Protein AF-A0A3R6W9J3-F1 (afdb_monomer_lite)

Organism: Aphanomyces astaci (NCBI:txid112090)

Foldseek 3Di:
DDPPPPLALVVLLVLLVLLVVLVVPDPPPPVSVVSNVVSVVSNVVVLVPDLVSLVVNLVPDPDPSSVVVSVVSNVVVVVD

Structure (mmCIF, N/CA/C/O backbone):
data_AF-A0A3R6W9J3-F1
#
_entry.id   AF-A0A3R6W9J3-F1
#
loop_
_atom_site.group_PDB
_atom_site.id
_atom_site.type_symbol
_atom_site.label_atom_id
_atom_site.label_alt_id
_atom_site.label_comp_id
_atom_site.label_asym_id
_atom_site.label_entity_id
_atom_site.label_seq_id
_atom_site.pdbx_PDB_ins_code
_atom_site.Cartn_x
_atom_site.Cartn_y
_atom_site.Cartn_z
_atom_site.occupancy
_atom_site.B_iso_or_equiv
_atom_site.auth_seq_id
_atom_site.auth_comp_id
_atom_site.auth_asym_id
_atom_site.auth_atom_id
_atom_site.pdbx_PDB_model_num
ATOM 1 N N . MET A 1 1 ? -5.451 28.832 3.203 1.00 31.88 1 MET A N 1
ATOM 2 C CA . MET A 1 1 ? -6.155 27.568 3.499 1.00 31.88 1 MET A CA 1
ATOM 3 C C . MET A 1 1 ? -5.595 26.520 2.555 1.00 31.88 1 MET A C 1
ATOM 5 O O . MET A 1 1 ? -5.936 26.547 1.382 1.00 31.88 1 MET A O 1
ATOM 9 N N . ALA A 1 2 ? -4.638 25.712 3.014 1.00 36.94 2 ALA A N 1
ATOM 10 C CA . ALA A 1 2 ? -4.096 24.623 2.206 1.00 36.94 2 ALA A CA 1
ATOM 11 C C . ALA A 1 2 ? -5.146 23.509 2.173 1.00 36.94 2 ALA A C 1
ATOM 13 O O . ALA A 1 2 ? -5.598 23.074 3.232 1.00 36.94 2 ALA A O 1
ATOM 14 N N . ALA A 1 3 ? -5.588 23.119 0.978 1.00 40.03 3 ALA A N 1
ATOM 15 C CA . ALA A 1 3 ? -6.450 21.962 0.806 1.00 40.03 3 ALA A CA 1
ATOM 16 C C . ALA A 1 3 ? -5.733 20.758 1.427 1.00 40.03 3 ALA A C 1
ATOM 18 O O . ALA A 1 3 ? -4.639 20.403 0.994 1.00 40.03 3 ALA A O 1
ATOM 19 N N . GLN A 1 4 ? -6.312 20.172 2.474 1.00 47.62 4 GLN A N 1
ATOM 20 C CA . GLN A 1 4 ? -5.891 18.858 2.937 1.00 47.62 4 GLN A CA 1
ATOM 21 C C . GLN A 1 4 ? -6.139 17.921 1.757 1.00 47.62 4 GLN A C 1
ATOM 23 O O . GLN A 1 4 ? -7.292 17.685 1.400 1.00 47.62 4 GLN A O 1
ATOM 28 N N . GLN A 1 5 ? -5.073 17.483 1.086 1.00 55.16 5 GLN A N 1
ATOM 29 C CA . GLN A 1 5 ? -5.164 16.451 0.063 1.00 55.16 5 GLN A CA 1
ATOM 30 C C . GLN A 1 5 ? -5.744 15.226 0.758 1.00 55.16 5 GLN A C 1
ATOM 32 O O . GLN A 1 5 ? -5.084 14.572 1.562 1.00 55.16 5 GLN A O 1
ATOM 37 N N . GLN A 1 6 ? -7.035 15.008 0.540 1.00 68.94 6 GLN A N 1
ATOM 38 C CA . GLN A 1 6 ? -7.764 13.922 1.154 1.00 68.94 6 GLN A CA 1
ATOM 39 C C . GLN A 1 6 ? -7.236 12.654 0.495 1.00 68.94 6 GLN A C 1
ATOM 41 O O . GLN A 1 6 ? -7.525 12.395 -0.673 1.00 68.94 6 GLN A O 1
ATOM 46 N N . VAL A 1 7 ? -6.373 11.932 1.208 1.00 79.19 7 VAL A N 1
ATOM 47 C CA . VAL A 1 7 ? -5.844 10.656 0.734 1.00 79.19 7 VAL A CA 1
ATOM 48 C C . VAL A 1 7 ? -7.041 9.752 0.472 1.00 79.19 7 VAL A C 1
ATOM 50 O O . VAL A 1 7 ? -7.830 9.493 1.383 1.00 79.19 7 VAL A O 1
ATOM 53 N N . ASN A 1 8 ? -7.212 9.324 -0.778 1.00 87.69 8 ASN A N 1
ATOM 54 C CA . ASN A 1 8 ? -8.288 8.419 -1.159 1.00 87.69 8 ASN A CA 1
ATOM 55 C C . ASN A 1 8 ? -7.704 7.044 -1.498 1.00 87.69 8 ASN A C 1
ATOM 57 O O . ASN A 1 8 ? -6.536 6.912 -1.860 1.00 87.69 8 ASN A O 1
ATOM 61 N N . VAL A 1 9 ? -8.542 6.017 -1.384 1.00 89.38 9 VAL A N 1
ATOM 62 C CA . VAL A 1 9 ? -8.128 4.617 -1.544 1.00 89.38 9 VAL A CA 1
ATOM 63 C C . VAL A 1 9 ? -7.713 4.281 -2.981 1.00 89.38 9 VAL A C 1
ATOM 65 O O . VAL A 1 9 ? -6.782 3.512 -3.173 1.00 89.38 9 VAL A O 1
ATOM 68 N N . THR A 1 10 ? -8.341 4.881 -3.991 1.00 91.69 10 THR A N 1
ATOM 69 C CA . THR A 1 10 ? -8.008 4.666 -5.410 1.00 91.69 10 THR A CA 1
ATOM 70 C C . THR A 1 10 ? -6.640 5.238 -5.784 1.00 91.69 10 THR A C 1
ATOM 72 O O . THR A 1 10 ? -5.870 4.605 -6.502 1.00 91.69 10 THR A O 1
ATOM 75 N N . ASP A 1 11 ? -6.318 6.435 -5.303 1.00 92.56 11 ASP A N 1
ATOM 76 C CA . ASP A 1 11 ? -5.020 7.064 -5.544 1.00 92.56 11 ASP A CA 1
ATOM 77 C C . ASP A 1 11 ? -3.925 6.385 -4.715 1.00 92.56 11 ASP A C 1
ATOM 79 O O . ASP A 1 11 ? -2.802 6.233 -5.195 1.00 92.56 11 ASP A O 1
ATOM 83 N N . LEU A 1 12 ? -4.267 5.878 -3.525 1.00 93.94 12 LEU A N 1
ATOM 84 C C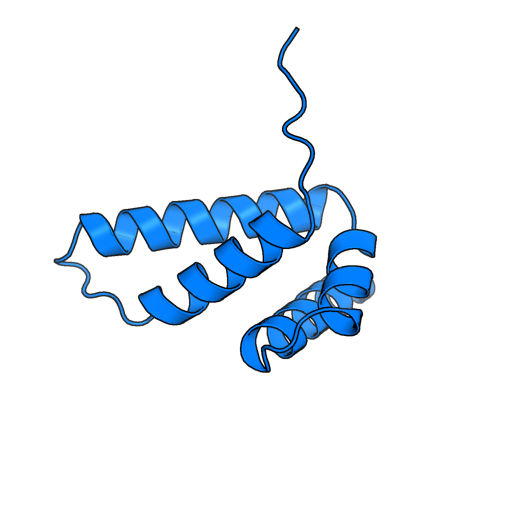A . LEU A 1 12 ? -3.372 5.038 -2.734 1.00 93.94 12 LEU A CA 1
ATOM 85 C C . LEU A 1 12 ? -3.068 3.708 -3.435 1.00 93.94 12 LEU A C 1
ATOM 87 O O . LEU A 1 12 ? -1.907 3.326 -3.505 1.00 93.94 12 LEU A O 1
ATOM 91 N N . GLU A 1 13 ? -4.070 3.033 -4.003 1.00 95.69 13 GLU A N 1
ATOM 92 C CA . GLU A 1 13 ? -3.865 1.810 -4.790 1.00 95.69 13 GLU A CA 1
ATOM 93 C C . GLU A 1 13 ? -2.875 2.045 -5.935 1.00 95.69 13 GLU A C 1
ATOM 95 O O . GLU A 1 13 ? -1.914 1.293 -6.098 1.00 95.69 13 GLU A O 1
ATOM 100 N N . ARG A 1 14 ? -3.058 3.137 -6.687 1.00 94.69 14 ARG A N 1
ATOM 101 C CA . ARG A 1 14 ? -2.144 3.525 -7.770 1.00 94.69 14 ARG A CA 1
ATOM 102 C C . ARG A 1 14 ? -0.740 3.820 -7.267 1.00 94.69 14 ARG A C 1
ATOM 104 O O . ARG A 1 14 ? 0.221 3.391 -7.897 1.00 94.69 14 ARG A O 1
ATOM 111 N N . ALA A 1 15 ? -0.619 4.538 -6.153 1.00 94.62 15 ALA A N 1
ATOM 112 C CA . ALA A 1 15 ? 0.675 4.829 -5.555 1.00 94.62 15 ALA A CA 1
ATOM 113 C C . ALA A 1 15 ? 1.400 3.532 -5.174 1.00 94.62 15 ALA A C 1
ATOM 115 O O . ALA A 1 15 ? 2.556 3.346 -5.538 1.00 94.62 15 ALA A O 1
ATOM 116 N N . VAL A 1 16 ? 0.711 2.582 -4.542 1.00 94.81 16 VAL A N 1
ATOM 117 C CA . VAL A 1 16 ? 1.310 1.283 -4.215 1.00 94.81 16 VAL A CA 1
ATOM 118 C C . VAL A 1 16 ? 1.742 0.549 -5.486 1.00 94.81 16 VAL A C 1
ATOM 120 O O . VAL A 1 16 ? 2.885 0.106 -5.573 1.00 94.81 16 VAL A O 1
ATOM 123 N N . LEU A 1 17 ? 0.890 0.485 -6.512 1.00 95.19 17 LEU A N 1
ATOM 124 C CA . LEU A 1 17 ? 1.239 -0.156 -7.784 1.00 95.19 17 LEU A CA 1
ATOM 125 C C . LEU A 1 17 ? 2.465 0.475 -8.448 1.00 95.19 17 LEU A C 1
ATOM 127 O O . LEU A 1 17 ? 3.338 -0.250 -8.918 1.00 95.19 17 LEU A O 1
ATOM 131 N N . TYR A 1 18 ? 2.574 1.803 -8.455 1.00 94.31 18 TYR A N 1
ATOM 132 C CA . TYR A 1 18 ? 3.741 2.490 -9.004 1.00 94.31 18 TYR A CA 1
ATOM 133 C C . TYR A 1 18 ? 4.996 2.265 -8.167 1.00 94.31 18 TYR A C 1
ATOM 135 O O . TYR A 1 18 ? 6.054 1.996 -8.734 1.00 94.31 18 TYR A O 1
ATOM 143 N N . ALA A 1 19 ? 4.894 2.282 -6.839 1.00 92.88 19 ALA A N 1
ATOM 144 C CA . ALA A 1 19 ? 6.025 1.959 -5.976 1.00 92.88 19 ALA A CA 1
ATOM 145 C C . ALA A 1 19 ? 6.565 0.546 -6.272 1.00 92.88 19 ALA A C 1
ATOM 147 O O . ALA A 1 19 ? 7.777 0.362 -6.375 1.00 92.88 19 ALA A O 1
ATOM 148 N N . PHE A 1 20 ? 5.682 -0.434 -6.505 1.00 91.50 20 PHE A N 1
ATOM 149 C CA . PHE A 1 20 ? 6.071 -1.790 -6.908 1.00 91.50 20 PHE A CA 1
ATOM 150 C C . PHE A 1 20 ? 6.622 -1.858 -8.337 1.00 91.50 20 PHE A C 1
ATOM 152 O O . PHE A 1 20 ? 7.683 -2.441 -8.559 1.00 91.50 20 PHE A O 1
ATOM 159 N N . GLN A 1 21 ? 5.935 -1.254 -9.308 1.00 91.81 21 GLN A N 1
ATOM 160 C CA . GLN A 1 21 ? 6.320 -1.280 -10.722 1.00 91.81 21 GLN A CA 1
ATOM 161 C C . GLN A 1 21 ? 7.702 -0.660 -10.948 1.00 91.81 21 GLN A C 1
ATOM 163 O O . GLN A 1 21 ? 8.512 -1.195 -11.707 1.00 91.81 21 GLN A O 1
ATOM 168 N N . TYR A 1 22 ? 7.982 0.449 -10.266 1.00 90.38 22 TYR A N 1
ATOM 169 C CA . TYR A 1 22 ? 9.235 1.184 -10.384 1.00 90.38 22 TYR A CA 1
ATOM 170 C C . TYR A 1 22 ? 10.251 0.816 -9.295 1.00 90.38 22 TYR A C 1
ATOM 172 O O . TYR A 1 22 ? 11.337 1.392 -9.264 1.00 90.38 22 TYR A O 1
ATOM 180 N N . ALA A 1 23 ? 9.981 -0.186 -8.448 1.00 85.94 23 ALA A N 1
ATOM 181 C CA . ALA A 1 23 ? 10.928 -0.643 -7.426 1.00 85.94 23 ALA A CA 1
ATOM 182 C C . ALA A 1 23 ? 12.294 -1.024 -8.026 1.00 85.94 23 ALA A C 1
ATOM 184 O O . ALA A 1 23 ? 13.332 -0.754 -7.419 1.00 85.94 23 ALA A O 1
ATOM 185 N N . GLY A 1 24 ? 12.280 -1.605 -9.232 1.00 84.25 24 GLY A N 1
ATOM 186 C CA . GLY A 1 24 ? 13.462 -1.975 -10.014 1.00 84.25 24 GLY A CA 1
ATOM 187 C C . GLY A 1 24 ? 13.916 -0.932 -11.040 1.00 84.25 24 GLY A C 1
ATOM 188 O O . GLY A 1 24 ? 14.731 -1.263 -11.902 1.00 84.25 24 GLY A O 1
ATOM 189 N N . ALA A 1 25 ? 13.388 0.297 -11.000 1.00 83.56 25 ALA A N 1
ATOM 190 C CA . ALA A 1 25 ? 13.789 1.357 -11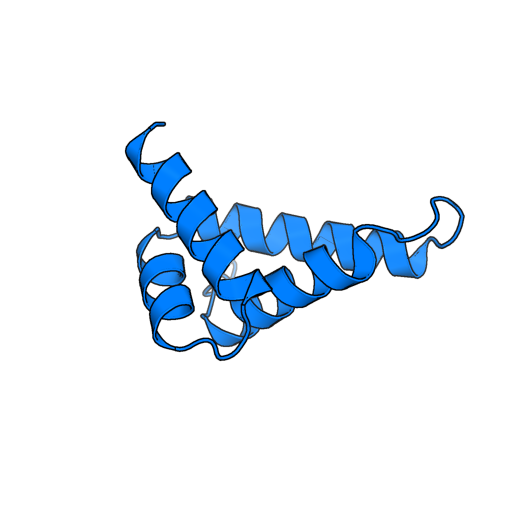.917 1.00 83.56 25 ALA A CA 1
ATOM 191 C C . ALA A 1 25 ? 15.3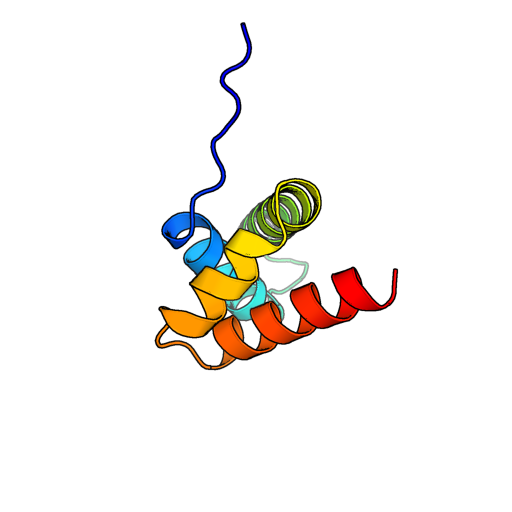00 1.614 -11.834 1.00 83.56 25 ALA A C 1
ATOM 193 O O . ALA A 1 25 ? 15.885 1.682 -10.750 1.00 83.56 25 ALA A O 1
ATOM 194 N N . SER A 1 26 ? 15.937 1.779 -12.995 1.00 84.88 26 SER A N 1
ATOM 195 C CA . SER A 1 26 ? 17.361 2.101 -13.056 1.00 84.88 26 SER A CA 1
ATOM 196 C C . SER A 1 26 ? 17.629 3.461 -12.414 1.00 84.88 26 SER A C 1
ATOM 198 O O . SER A 1 26 ? 16.842 4.393 -12.563 1.00 84.88 26 SER A O 1
ATOM 2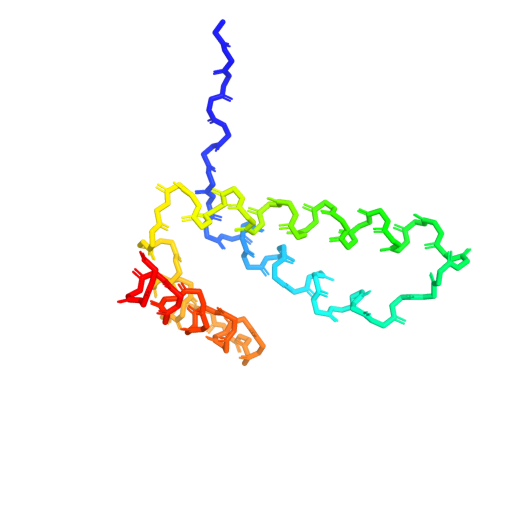00 N N . LEU A 1 27 ? 18.774 3.605 -11.745 1.00 80.31 27 LEU A N 1
ATOM 201 C CA . LEU A 1 27 ? 19.218 4.888 -11.185 1.00 80.31 27 LEU A CA 1
ATOM 202 C C . LEU A 1 27 ? 19.469 5.950 -12.269 1.00 80.31 27 LEU A C 1
ATOM 204 O O . LEU A 1 27 ? 19.489 7.139 -11.974 1.00 80.31 27 LEU A O 1
ATOM 208 N N . ASN A 1 28 ? 19.643 5.522 -13.521 1.00 86.00 28 ASN A N 1
ATOM 209 C CA . ASN A 1 28 ? 19.869 6.413 -14.658 1.00 86.00 28 ASN A CA 1
ATOM 210 C C . ASN A 1 28 ? 18.564 6.867 -15.334 1.00 86.00 28 ASN A C 1
ATOM 212 O O . ASN A 1 28 ? 18.611 7.701 -16.236 1.00 86.00 28 ASN A O 1
ATOM 216 N N . ASP A 1 29 ? 17.417 6.319 -14.926 1.00 88.75 29 ASP A N 1
ATOM 217 C CA . ASP A 1 29 ? 16.103 6.715 -15.425 1.00 88.75 29 ASP A CA 1
ATOM 218 C C . ASP A 1 29 ? 15.446 7.685 -14.437 1.00 88.75 29 ASP A C 1
ATOM 220 O O . ASP A 1 29 ? 14.709 7.295 -13.529 1.00 88.75 29 ASP A O 1
ATOM 224 N N . ALA A 1 30 ? 15.762 8.969 -14.606 1.00 88.38 30 ALA A N 1
ATOM 225 C CA . ALA A 1 30 ? 15.299 10.034 -13.721 1.00 88.38 30 ALA A CA 1
ATOM 226 C C . ALA A 1 30 ? 13.766 10.162 -13.676 1.00 88.38 30 ALA A C 1
ATOM 228 O O . ALA A 1 30 ? 13.224 10.594 -12.661 1.00 88.38 30 ALA A O 1
ATOM 229 N N . GLU A 1 31 ? 13.062 9.788 -14.748 1.00 89.88 31 GLU A N 1
ATOM 230 C CA . GLU A 1 31 ? 11.600 9.846 -14.794 1.00 89.88 31 GLU A CA 1
ATOM 231 C C . GLU A 1 31 ? 10.994 8.731 -13.938 1.00 89.88 31 GLU A C 1
ATOM 233 O O . GLU A 1 31 ? 10.186 9.001 -13.049 1.00 89.88 31 GLU A O 1
ATOM 238 N N . SER A 1 32 ? 11.465 7.497 -14.119 1.00 87.88 32 SER A N 1
ATOM 239 C CA . SER A 1 32 ? 11.025 6.355 -13.314 1.00 87.88 32 SER A CA 1
ATOM 240 C C . SER A 1 32 ? 11.367 6.505 -11.825 1.00 87.88 32 SER A C 1
ATOM 242 O O . SER A 1 32 ? 10.557 6.145 -10.971 1.00 87.88 32 SER A O 1
ATOM 244 N N . GLN A 1 33 ? 12.535 7.073 -11.492 1.00 90.44 33 GLN A N 1
ATOM 245 C CA . GLN A 1 33 ? 12.897 7.379 -10.099 1.00 90.44 33 GLN A CA 1
ATOM 246 C C . GLN A 1 33 ? 11.943 8.400 -9.479 1.00 90.44 33 GLN A C 1
ATOM 248 O O . GLN A 1 33 ? 11.500 8.224 -8.347 1.00 90.44 33 GLN A O 1
ATOM 253 N N . LYS A 1 34 ? 11.582 9.441 -10.235 1.00 92.06 34 LYS A N 1
ATOM 254 C CA . LYS A 1 34 ? 10.656 10.466 -9.759 1.00 92.06 34 LYS A CA 1
ATOM 255 C C . LYS A 1 34 ? 9.260 9.894 -9.501 1.00 92.06 34 LYS A C 1
ATOM 257 O O . LYS A 1 34 ? 8.678 10.179 -8.460 1.0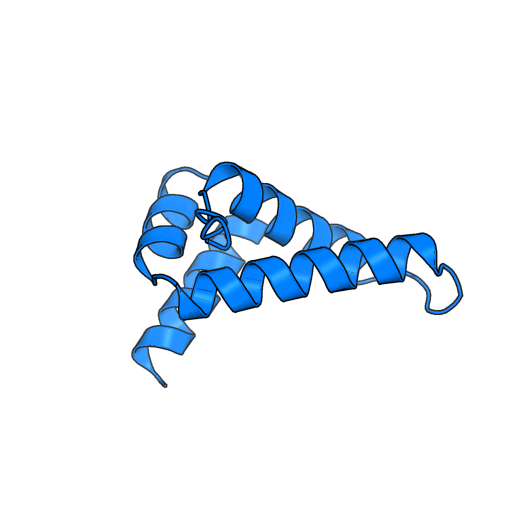0 92.06 34 LYS A O 1
ATOM 262 N N . ILE A 1 35 ? 8.740 9.063 -10.408 1.00 92.38 35 ILE A N 1
ATOM 263 C CA . ILE A 1 35 ? 7.428 8.415 -10.232 1.00 92.38 35 ILE A CA 1
ATOM 264 C C . ILE A 1 35 ? 7.435 7.518 -8.987 1.00 92.38 35 ILE A C 1
ATOM 266 O O . ILE A 1 35 ? 6.487 7.546 -8.202 1.00 92.38 35 ILE A O 1
ATOM 270 N N . LYS A 1 36 ? 8.516 6.756 -8.780 1.00 91.75 36 LYS A N 1
ATOM 271 C CA . LYS A 1 36 ? 8.698 5.935 -7.580 1.00 91.75 36 LYS A CA 1
ATOM 272 C C . LYS A 1 36 ? 8.679 6.783 -6.306 1.00 91.75 36 LYS A C 1
ATOM 274 O O . LYS A 1 36 ? 7.948 6.457 -5.377 1.00 91.75 36 LYS A O 1
ATOM 279 N N . GLU A 1 37 ? 9.456 7.861 -6.264 1.00 92.31 37 GLU A N 1
ATOM 280 C CA . GLU A 1 37 ? 9.565 8.720 -5.082 1.00 92.31 37 GLU A CA 1
ATOM 281 C C . GLU A 1 37 ? 8.225 9.388 -4.739 1.00 92.31 37 GLU A C 1
ATOM 283 O O . GLU A 1 37 ? 7.803 9.382 -3.583 1.00 92.31 37 GLU A O 1
ATOM 288 N N . GLU A 1 38 ? 7.501 9.898 -5.740 1.00 93.19 38 GLU A N 1
ATOM 289 C CA . GLU A 1 38 ? 6.167 10.479 -5.544 1.00 93.19 38 GLU A CA 1
ATOM 290 C C . GLU A 1 38 ? 5.165 9.446 -5.002 1.00 93.19 38 GLU A C 1
ATOM 292 O O . GLU A 1 38 ? 4.377 9.747 -4.099 1.00 93.19 38 GLU A O 1
ATOM 297 N N . ALA A 1 39 ? 5.223 8.214 -5.509 1.00 93.44 39 ALA A N 1
ATOM 298 C CA . ALA A 1 39 ? 4.391 7.109 -5.054 1.00 93.44 39 ALA A CA 1
ATOM 299 C C . ALA A 1 39 ? 4.701 6.692 -3.604 1.00 93.44 39 ALA A C 1
ATOM 301 O O . ALA A 1 39 ? 3.784 6.529 -2.793 1.00 93.44 39 ALA A O 1
ATOM 302 N N . GLU A 1 40 ? 5.981 6.567 -3.247 1.00 93.06 40 GLU A N 1
ATOM 303 C CA . GLU A 1 40 ? 6.418 6.243 -1.884 1.00 93.06 40 GLU A CA 1
ATOM 304 C C . GLU A 1 40 ? 6.028 7.346 -0.889 1.00 93.06 40 GLU A C 1
ATOM 306 O O . GLU A 1 40 ? 5.506 7.050 0.190 1.00 93.06 40 GLU A O 1
ATOM 311 N N . LEU A 1 41 ? 6.191 8.618 -1.271 1.00 93.69 41 LEU A N 1
ATOM 312 C CA . LEU A 1 41 ? 5.759 9.764 -0.469 1.00 93.69 41 LEU A CA 1
ATOM 313 C C . LEU A 1 41 ? 4.250 9.746 -0.219 1.00 93.69 41 LEU A C 1
ATOM 315 O O . LEU A 1 41 ? 3.815 9.958 0.914 1.00 93.69 41 LEU A O 1
ATOM 319 N N . TYR A 1 42 ? 3.444 9.457 -1.244 1.00 93.69 42 TYR A N 1
ATOM 320 C CA . TYR A 1 42 ? 1.993 9.363 -1.088 1.00 93.69 42 TYR A CA 1
ATOM 321 C C . TYR A 1 42 ? 1.601 8.246 -0.111 1.00 93.69 42 TYR A C 1
ATOM 323 O O . TYR A 1 42 ? 0.761 8.453 0.768 1.00 93.69 42 TYR A O 1
ATOM 331 N N . CYS A 1 43 ? 2.253 7.084 -0.205 1.00 93.00 43 CYS A N 1
ATOM 332 C CA . CYS A 1 43 ? 2.023 5.984 0.727 1.00 93.00 43 CYS A CA 1
ATOM 333 C C . CYS A 1 43 ? 2.411 6.357 2.168 1.00 93.00 43 CYS A C 1
ATOM 335 O O . CYS A 1 43 ? 1.702 6.009 3.111 1.00 93.00 43 CYS A O 1
ATOM 337 N N . LEU A 1 44 ? 3.501 7.107 2.351 1.00 92.44 44 LEU A N 1
ATOM 338 C CA . LEU A 1 44 ? 3.949 7.567 3.666 1.00 92.44 44 LEU A CA 1
ATOM 339 C C . LEU A 1 44 ? 2.959 8.562 4.290 1.00 92.44 44 LEU A C 1
ATOM 341 O O . LEU A 1 44 ? 2.598 8.425 5.460 1.00 92.44 44 LEU A O 1
ATOM 345 N N . VAL A 1 45 ? 2.448 9.510 3.500 1.00 92.94 45 VAL A N 1
ATOM 346 C CA . VAL A 1 45 ? 1.381 10.426 3.939 1.00 92.94 45 VAL A CA 1
ATOM 347 C C . VAL A 1 45 ? 0.115 9.647 4.307 1.00 92.94 45 VAL A C 1
ATOM 349 O O . VAL A 1 45 ? -0.512 9.940 5.326 1.00 92.94 45 VAL A O 1
ATOM 352 N N . ALA A 1 46 ? -0.246 8.618 3.536 1.00 92.44 46 ALA A N 1
ATOM 353 C CA . ALA A 1 46 ? -1.393 7.765 3.833 1.00 92.44 46 ALA A CA 1
ATOM 354 C C . ALA A 1 46 ? -1.246 7.029 5.176 1.00 92.44 46 ALA A C 1
ATOM 356 O O . ALA A 1 46 ? -2.185 7.049 5.977 1.00 92.44 46 ALA A O 1
ATOM 357 N N . LYS A 1 47 ? -0.061 6.461 5.462 1.00 91.94 47 LYS A N 1
ATOM 358 C CA . LYS A 1 47 ? 0.262 5.801 6.746 1.00 91.94 47 LYS A CA 1
ATOM 359 C C . LYS A 1 47 ? 0.074 6.737 7.939 1.00 91.94 47 LYS A C 1
ATOM 361 O O . LYS A 1 47 ? -0.496 6.336 8.947 1.00 91.94 47 LYS A O 1
ATOM 366 N N . GLN A 1 48 ? 0.481 7.999 7.801 1.00 89.81 48 GLN A N 1
ATOM 367 C CA . GLN A 1 48 ? 0.306 9.019 8.842 1.00 89.81 48 GLN A CA 1
ATOM 368 C C . GLN A 1 48 ? -1.131 9.542 8.953 1.00 89.81 48 GLN A C 1
ATOM 370 O O . GLN A 1 48 ? -1.516 10.076 9.991 1.00 89.81 48 GLN A O 1
ATOM 375 N N . THR A 1 49 ? -1.920 9.422 7.884 1.00 89.88 49 THR A N 1
ATOM 376 C CA . THR A 1 49 ? -3.282 9.959 7.832 1.00 89.88 49 THR A CA 1
ATOM 377 C C . THR A 1 49 ? -4.272 9.041 8.542 1.00 89.88 49 THR A C 1
ATOM 379 O O . THR A 1 49 ? -5.012 9.499 9.411 1.00 89.88 49 THR A O 1
ATOM 382 N N . SER A 1 50 ? -4.335 7.760 8.162 1.00 91.12 50 SER A N 1
ATOM 383 C CA . SER A 1 50 ? -5.248 6.799 8.791 1.00 91.12 50 SER A CA 1
ATOM 384 C C . SER A 1 50 ? -4.945 5.361 8.380 1.00 91.12 50 SER A C 1
ATOM 386 O O . SER A 1 50 ? -4.928 5.040 7.190 1.00 91.12 50 SER A O 1
ATOM 388 N N . TYR A 1 51 ? -4.848 4.459 9.361 1.00 91.69 51 TYR A N 1
ATOM 389 C CA . TYR A 1 51 ? -4.746 3.015 9.115 1.00 91.69 51 TYR A CA 1
ATOM 390 C C . TYR A 1 51 ? -5.987 2.449 8.398 1.00 91.69 51 TYR A C 1
ATOM 392 O O . TYR A 1 51 ? -5.898 1.438 7.702 1.00 91.69 51 TYR A O 1
ATOM 400 N N . GLN A 1 52 ? -7.150 3.103 8.528 1.00 93.62 52 GLN A N 1
ATOM 401 C CA . GLN A 1 52 ? -8.404 2.648 7.915 1.00 93.62 52 GLN A CA 1
ATOM 402 C C . GLN A 1 52 ? -8.317 2.605 6.387 1.00 93.62 52 GLN A C 1
ATOM 404 O O . GLN A 1 52 ? -8.967 1.768 5.765 1.00 93.62 52 GLN A O 1
ATOM 409 N N . LEU A 1 53 ? -7.479 3.458 5.788 1.00 94.38 53 LEU A N 1
ATOM 410 C CA . LEU A 1 53 ? -7.228 3.450 4.349 1.00 94.38 53 LEU A CA 1
ATOM 411 C C . LEU A 1 53 ? -6.620 2.118 3.899 1.00 94.38 53 LEU A C 1
ATOM 413 O O . LEU A 1 53 ? -7.024 1.595 2.869 1.00 94.38 53 LEU A O 1
ATOM 417 N N . PHE A 1 54 ? -5.712 1.541 4.689 1.00 95.38 54 PHE A N 1
ATOM 418 C CA . PHE A 1 54 ? -5.052 0.270 4.377 1.00 95.38 54 PHE A CA 1
ATOM 419 C C . PHE A 1 54 ? -5.953 -0.936 4.650 1.00 95.38 54 PHE A C 1
ATOM 421 O O . PHE A 1 54 ? -5.904 -1.904 3.898 1.00 95.38 54 PHE A O 1
ATOM 428 N N . LEU A 1 55 ? -6.827 -0.867 5.663 1.00 95.56 55 LEU A N 1
ATOM 429 C CA . LEU A 1 55 ? -7.885 -1.872 5.842 1.00 95.56 55 LEU A CA 1
ATOM 430 C C . LEU A 1 55 ? -8.813 -1.903 4.626 1.00 95.56 55 LEU A C 1
ATOM 432 O O . LEU A 1 55 ? -9.013 -2.956 4.027 1.00 95.56 55 LEU A O 1
ATOM 436 N N . GLN A 1 56 ? -9.322 -0.736 4.224 1.00 95.12 56 GLN A N 1
ATOM 437 C CA . GLN A 1 56 ? -10.202 -0.635 3.067 1.00 95.12 56 GLN A CA 1
ATOM 438 C C . GLN A 1 56 ? -9.487 -1.083 1.788 1.00 95.12 56 GLN A C 1
ATOM 440 O O . GLN A 1 56 ? -10.063 -1.821 0.996 1.00 95.12 56 GLN A O 1
ATOM 445 N N . LEU A 1 57 ? -8.229 -0.679 1.599 1.00 95.12 57 LEU A N 1
ATOM 446 C CA . LEU A 1 57 ? -7.421 -1.054 0.441 1.00 95.12 57 LEU A CA 1
ATOM 447 C C . LEU A 1 57 ? -7.218 -2.573 0.344 1.00 95.12 57 LEU A C 1
ATOM 449 O O . LEU A 1 57 ? -7.370 -3.138 -0.737 1.00 95.12 57 LEU A O 1
ATOM 453 N N . PHE A 1 58 ? -6.953 -3.245 1.467 1.00 96.38 58 PHE A N 1
ATOM 454 C CA . PHE A 1 58 ? -6.841 -4.703 1.521 1.00 96.38 58 PHE A CA 1
ATOM 455 C C . PHE A 1 58 ? -8.145 -5.411 1.117 1.00 96.38 58 PHE A C 1
ATOM 457 O O . PHE A 1 58 ? -8.111 -6.414 0.401 1.00 96.38 58 PHE A O 1
ATOM 464 N N . GLU A 1 59 ? -9.288 -4.886 1.560 1.00 95.44 59 GLU A N 1
ATOM 465 C CA . GLU A 1 59 ? -10.604 -5.464 1.278 1.00 95.44 59 GLU A CA 1
ATOM 466 C C . GLU A 1 59 ? -11.044 -5.271 -0.180 1.00 95.44 59 GLU A C 1
ATOM 468 O O . GLU A 1 59 ? -11.627 -6.188 -0.762 1.00 95.44 59 GLU A O 1
ATOM 473 N N . VAL A 1 60 ? -10.782 -4.098 -0.773 1.00 94.44 60 VAL A N 1
ATOM 474 C CA . VAL A 1 60 ? -11.323 -3.736 -2.099 1.00 94.44 60 VAL A CA 1
ATOM 475 C C . VAL A 1 60 ? -10.371 -3.991 -3.263 1.00 94.44 60 VAL A C 1
ATOM 477 O O . VAL A 1 60 ? -10.842 -4.148 -4.389 1.00 94.44 60 VAL A O 1
ATOM 480 N N . SER A 1 61 ? -9.055 -4.019 -3.029 1.00 94.12 61 SER A N 1
ATOM 481 C CA . SER A 1 61 ? -8.086 -4.158 -4.117 1.00 94.12 61 SER A CA 1
ATOM 482 C C . SER A 1 61 ? -8.148 -5.546 -4.759 1.00 94.12 61 SER A C 1
ATOM 484 O O . SER A 1 61 ? -8.345 -6.567 -4.093 1.00 94.12 61 SER A O 1
ATOM 486 N N . SER A 1 62 ? -7.937 -5.606 -6.073 1.00 94.69 62 SER A N 1
ATOM 487 C CA . SER A 1 62 ? -7.756 -6.859 -6.817 1.00 94.69 62 SER A CA 1
ATOM 488 C C . SER A 1 62 ? -6.293 -7.287 -6.949 1.00 94.69 62 SER A C 1
ATOM 490 O O . SER A 1 62 ? -6.034 -8.371 -7.464 1.00 94.69 62 SER A O 1
ATOM 492 N N . HIS A 1 63 ? -5.351 -6.452 -6.513 1.00 95.31 63 HIS A N 1
ATOM 493 C CA . HIS A 1 63 ? -3.919 -6.644 -6.718 1.00 95.31 63 HIS A CA 1
ATOM 494 C C . HIS A 1 63 ? -3.264 -7.298 -5.500 1.00 95.31 63 HIS A C 1
ATOM 496 O O . HIS A 1 63 ? -3.378 -6.795 -4.379 1.00 95.31 63 HIS A O 1
ATOM 502 N N . ASP A 1 64 ? -2.550 -8.405 -5.710 1.00 95.31 64 ASP A N 1
ATOM 503 C CA . ASP A 1 64 ? -1.897 -9.140 -4.621 1.00 95.31 64 ASP A CA 1
ATOM 504 C C . ASP A 1 64 ? -0.778 -8.310 -3.978 1.00 95.31 64 ASP A C 1
ATOM 506 O O . ASP A 1 64 ? -0.667 -8.265 -2.753 1.00 95.31 64 ASP A O 1
ATOM 510 N N . GLU A 1 65 ? -0.002 -7.578 -4.783 1.00 93.50 65 GLU A N 1
ATOM 511 C CA . GLU A 1 65 ? 1.021 -6.639 -4.315 1.00 93.50 65 GLU A CA 1
ATOM 512 C C . GLU A 1 65 ? 0.438 -5.538 -3.418 1.00 93.50 65 GLU A C 1
ATOM 514 O O . GLU A 1 65 ? 1.003 -5.211 -2.372 1.00 93.50 65 GLU A O 1
ATOM 519 N N . VAL A 1 66 ? -0.743 -5.024 -3.769 1.00 95.88 66 VAL A N 1
ATOM 520 C CA . VAL A 1 66 ? -1.430 -3.988 -2.991 1.00 95.88 66 VAL A CA 1
ATOM 521 C C . VAL A 1 66 ? -1.958 -4.557 -1.680 1.00 95.88 66 VAL A C 1
ATOM 523 O O . VAL A 1 66 ? -1.805 -3.932 -0.628 1.00 95.88 66 VAL A O 1
ATOM 526 N N . LYS A 1 67 ? -2.538 -5.760 -1.702 1.00 96.69 67 LYS A N 1
ATOM 527 C CA . LYS A 1 67 ? -2.978 -6.447 -0.481 1.00 96.69 67 LYS A CA 1
ATOM 528 C C . LYS A 1 67 ? -1.815 -6.721 0.457 1.00 96.69 67 LYS A C 1
ATOM 530 O O . LYS A 1 67 ? -1.924 -6.453 1.650 1.00 96.69 67 LYS A O 1
ATOM 535 N N . PHE A 1 68 ? -0.704 -7.219 -0.077 1.00 96.12 68 PHE A N 1
ATOM 536 C CA . PHE A 1 68 ? 0.496 -7.479 0.706 1.00 96.12 68 PHE A CA 1
ATOM 537 C C . PHE A 1 68 ? 1.019 -6.196 1.360 1.00 96.12 68 PHE A C 1
ATOM 539 O O . PHE A 1 68 ? 1.213 -6.166 2.574 1.00 96.12 68 PHE A O 1
ATOM 546 N N . TYR A 1 69 ? 1.150 -5.116 0.588 1.00 96.31 69 TYR A N 1
ATOM 547 C CA . TYR A 1 69 ? 1.556 -3.813 1.112 1.00 96.31 69 TYR A CA 1
ATOM 548 C C . TYR A 1 69 ? 0.611 -3.292 2.202 1.00 96.31 69 TYR A C 1
ATOM 550 O O . TYR A 1 69 ? 1.053 -2.791 3.234 1.00 96.31 69 TYR A O 1
ATOM 558 N N . SER A 1 70 ? -0.698 -3.449 1.994 1.00 96.31 70 SER A N 1
ATOM 559 C CA . SER A 1 70 ? -1.720 -3.050 2.965 1.00 96.31 70 SER A CA 1
ATOM 560 C C . SER A 1 70 ? -1.559 -3.804 4.284 1.00 96.31 70 SER A C 1
ATOM 562 O O . SER A 1 70 ? -1.597 -3.192 5.347 1.00 96.31 70 SER A O 1
ATOM 564 N N . LEU A 1 71 ? -1.312 -5.116 4.228 1.00 96.75 71 LEU A N 1
ATOM 565 C CA . LEU A 1 71 ? -1.040 -5.923 5.419 1.00 96.75 71 LEU A CA 1
ATOM 566 C C . LEU A 1 71 ? 0.249 -5.495 6.126 1.00 96.75 71 LEU A C 1
ATOM 568 O O . LEU A 1 71 ? 0.253 -5.421 7.352 1.00 96.75 71 LEU A O 1
ATOM 572 N N . GLN A 1 72 ? 1.315 -5.181 5.384 1.00 95.44 72 GLN A N 1
ATOM 573 C CA . GLN A 1 72 ? 2.561 -4.674 5.972 1.00 95.44 72 GLN A CA 1
ATOM 574 C C . GLN A 1 72 ? 2.341 -3.344 6.697 1.00 95.44 72 GLN A C 1
ATOM 576 O O . GLN A 1 72 ? 2.743 -3.205 7.846 1.00 95.44 72 GLN A O 1
ATOM 581 N N . ALA A 1 73 ? 1.636 -2.397 6.074 1.00 94.69 73 ALA A N 1
ATOM 582 C CA . ALA A 1 73 ? 1.321 -1.111 6.692 1.00 94.69 73 ALA A CA 1
ATOM 583 C C . ALA A 1 73 ? 0.474 -1.266 7.970 1.00 94.69 73 ALA A C 1
ATOM 585 O O . ALA A 1 73 ? 0.683 -0.556 8.951 1.00 94.69 73 ALA A O 1
ATOM 586 N N . LEU A 1 74 ? -0.470 -2.212 7.976 1.00 95.62 74 LEU A N 1
ATOM 587 C CA . LEU A 1 74 ? -1.280 -2.518 9.157 1.00 95.62 74 LEU A CA 1
ATOM 588 C C . LEU A 1 74 ? -0.471 -3.207 10.254 1.00 95.62 74 LEU A C 1
ATOM 590 O O . LEU A 1 74 ? -0.686 -2.923 11.428 1.00 95.62 74 LEU A O 1
ATOM 594 N N . GLN A 1 75 ? 0.453 -4.096 9.888 1.00 96.00 75 GLN A N 1
ATOM 595 C CA . GLN A 1 75 ? 1.376 -4.700 10.841 1.00 96.00 75 GLN A CA 1
ATOM 596 C C . GLN A 1 75 ? 2.240 -3.623 11.498 1.00 96.00 75 GLN A C 1
ATOM 598 O O . GLN A 1 75 ? 2.295 -3.587 12.722 1.00 96.00 75 GLN A O 1
ATOM 603 N N . GLU A 1 76 ? 2.865 -2.749 10.702 1.00 93.75 76 GLU A N 1
ATOM 604 C CA . GLU A 1 76 ? 3.678 -1.629 11.189 1.00 93.75 76 GLU A CA 1
ATOM 605 C C . GLU A 1 76 ? 2.884 -0.783 12.190 1.00 93.75 76 GLU A C 1
ATOM 607 O O . GLU A 1 76 ? 3.331 -0.617 13.318 1.00 93.75 76 GLU A O 1
ATOM 612 N N . TYR A 1 77 ? 1.655 -0.384 11.841 1.00 93.00 77 TYR A N 1
ATOM 613 C CA . TYR A 1 77 ? 0.765 0.374 12.729 1.00 93.00 77 TYR A CA 1
ATOM 614 C C . TYR A 1 77 ? 0.457 -0.322 14.068 1.00 93.00 77 TYR A C 1
ATOM 616 O O . TYR A 1 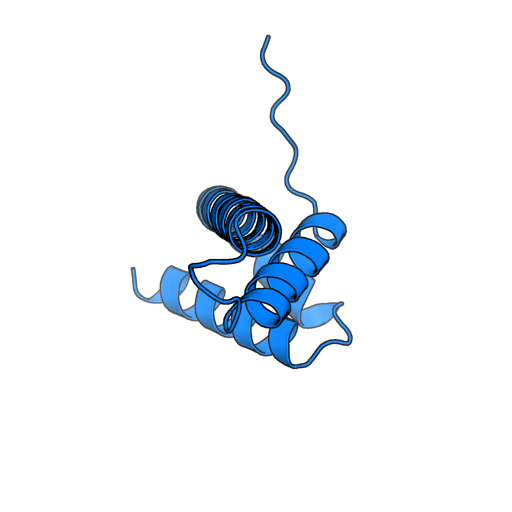77 ? 0.177 0.341 15.061 1.00 93.00 77 TYR A O 1
ATOM 624 N N . LEU A 1 78 ? 0.445 -1.657 14.106 1.00 92.94 78 LEU A N 1
ATOM 625 C CA . LEU A 1 78 ? 0.197 -2.415 15.336 1.00 92.94 78 LEU A CA 1
ATOM 626 C C . LEU A 1 78 ? 1.462 -2.621 16.178 1.00 92.94 78 LEU A C 1
ATOM 628 O O . LEU A 1 78 ? 1.352 -2.970 17.355 1.00 92.94 78 LEU A O 1
ATOM 632 N N . THR A 1 79 ? 2.642 -2.490 15.573 1.00 91.44 79 THR A N 1
ATOM 633 C CA . THR A 1 79 ? 3.932 -2.771 16.217 1.00 91.44 79 THR A CA 1
ATOM 634 C C . THR A 1 79 ? 4.743 -1.526 16.561 1.00 91.44 79 THR A C 1
ATOM 636 O O . THR A 1 79 ? 5.638 -1.627 17.401 1.00 91.44 79 THR A O 1
ATOM 639 N N . GLU A 1 80 ? 4.444 -0.393 15.928 1.00 71.69 80 GLU A N 1
ATOM 640 C CA . GLU A 1 80 ? 5.012 0.934 16.202 1.00 71.69 80 GLU A CA 1
ATOM 641 C C . GLU A 1 80 ? 4.057 1.796 17.039 1.00 71.69 80 GLU A C 1
ATOM 643 O O . GLU A 1 80 ? 4.559 2.494 17.951 1.00 71.69 80 GLU A O 1
#

pLDDT: mean 88.66, std 13.1, range [31.88, 96.75]

Radius of gyration: 12.99 Å; chains: 1; bounding box: 31×37×32 Å

Sequence (80 aa):
MAAQQQVNVTDLERAVLYAFQYAGASLNDAESQKIKEEAELYCLVAKQTSYQLFLQLFEVSSHDEVKFYSLQALQEYLTE

Secondary structure (DSSP, 8-state):
--------HHHHHHHHHHHHHTTT--TT-HHHHHHHHHHHHHHHHHHHH-THHHHHHHHH---HHHHHHHHHHHHHHHH-